Protein AF-A0A7C5SR07-F1 (afdb_monomer_lite)

pLDDT: mean 91.23, std 10.02, range [51.16, 98.62]

Secondary structure (DSSP, 8-state):
-EEEE-SS-EEEEEETTEEEEE-TTS-EEEEEETTEEEEE-TT--EEEEE--TTSPPEEEE--HHHHHHHHHHHHHHHHHHHHH--SHHHHHIIIIITT--HHHHHTHHHHHHHH----S---TT-TT-------SS-TT-

Radius of gyration: 17.68 Å; chains: 1; bounding box: 35×38×58 Å

Sequence (141 aa):
MRAECREASTLIHPDPRHVLSFDREGRLYTFYDDGVLYKRALDSTLHWRRRAPGEPRERGVLGPEESRSVFARVHAYARRAARELKGDCAERAAREIVPWTPERLAAERERFSAIYRPIAILPPDQYFAIVVQATEGCTWN

Organism: NCBI:txid187137

Foldseek 3Di:
DDWDDDPFWIWDDPDPQWIWIAGPQQHTAWIRHRQKIWGADQLRWTKIWGDDVPDDIDIDTDDLVVSLVVQQVVLVSLVVQLVPPDDPSVVCSVPRHNVCHSVNSNCSNVVCCVPDDDDPDDDPPDPPDDDDDPDDDDPVD

Structure (mmCIF, N/CA/C/O backbone):
data_AF-A0A7C5SR07-F1
#
_entry.id   AF-A0A7C5SR07-F1
#
loop_
_atom_site.group_PDB
_atom_site.id
_atom_site.type_symbol
_atom_site.label_atom_id
_atom_site.label_alt_id
_atom_site.label_comp_id
_atom_site.label_asym_id
_atom_site.label_entity_id
_atom_site.label_seq_id
_atom_site.pdbx_PDB_ins_code
_atom_site.Cartn_x
_atom_site.Cartn_y
_atom_site.Cartn_z
_atom_site.occupancy
_atom_site.B_iso_or_equiv
_atom_site.auth_seq_id
_atom_site.auth_comp_id
_atom_site.auth_asym_id
_atom_site.auth_atom_id
_atom_site.pdbx_PDB_model_num
ATOM 1 N N . MET A 1 1 ? -9.422 3.836 15.277 1.00 94.06 1 MET A N 1
ATOM 2 C CA . MET A 1 1 ? -9.342 3.309 13.904 1.00 94.06 1 MET A CA 1
ATOM 3 C C . MET A 1 1 ? -10.666 3.536 13.191 1.00 94.06 1 MET A C 1
ATOM 5 O O . MET A 1 1 ? -11.712 3.353 13.803 1.00 94.06 1 MET A O 1
ATOM 9 N N . ARG A 1 2 ? -10.623 3.983 11.936 1.00 96.69 2 ARG A N 1
ATOM 10 C CA . ARG A 1 2 ? -11.785 4.165 11.050 1.00 96.69 2 ARG A CA 1
ATOM 11 C C . ARG A 1 2 ? -11.448 3.607 9.668 1.00 96.69 2 ARG A C 1
ATOM 13 O O . ARG A 1 2 ? -10.270 3.431 9.365 1.00 96.69 2 ARG A O 1
ATOM 20 N N . ALA A 1 3 ? -12.455 3.337 8.849 1.00 97.56 3 ALA A N 1
ATOM 21 C CA . ALA A 1 3 ? -12.260 2.908 7.472 1.00 97.56 3 ALA A CA 1
ATOM 22 C C . ALA A 1 3 ? -13.384 3.417 6.569 1.00 97.56 3 ALA A C 1
ATOM 24 O O . ALA A 1 3 ? -14.502 3.635 7.035 1.00 97.56 3 ALA A O 1
ATOM 25 N N . GLU A 1 4 ? -13.072 3.570 5.289 1.00 97.38 4 GLU A N 1
ATOM 26 C CA . GLU A 1 4 ? -14.029 3.850 4.223 1.00 97.38 4 GLU A CA 1
ATOM 27 C C . GLU A 1 4 ? -13.928 2.734 3.185 1.00 97.38 4 GLU A C 1
ATOM 29 O O . GLU A 1 4 ? -12.865 2.528 2.600 1.00 97.38 4 GLU A O 1
ATOM 34 N N . CYS A 1 5 ? -15.026 2.024 2.940 1.00 95.38 5 CYS A N 1
ATOM 35 C CA . CYS A 1 5 ? -15.081 0.967 1.934 1.00 95.38 5 CYS A CA 1
ATOM 36 C C . CYS A 1 5 ? -15.956 1.427 0.783 1.00 95.38 5 CYS A C 1
ATOM 38 O O . CYS A 1 5 ? -17.156 1.641 0.934 1.00 95.38 5 CYS A O 1
ATOM 40 N N . ARG A 1 6 ? -15.313 1.643 -0.359 1.00 94.88 6 ARG A N 1
ATOM 41 C CA . ARG A 1 6 ? -15.928 2.102 -1.602 1.00 94.88 6 ARG A CA 1
ATOM 42 C C . ARG A 1 6 ? -15.948 0.950 -2.589 1.00 94.88 6 ARG A C 1
ATOM 44 O O . ARG A 1 6 ? -15.276 -0.057 -2.399 1.00 94.88 6 ARG A O 1
ATOM 51 N N . GLU A 1 7 ? -16.690 1.095 -3.676 1.00 93.38 7 GLU A N 1
ATOM 52 C CA . GLU A 1 7 ? -16.774 0.046 -4.693 1.00 93.38 7 GLU A CA 1
ATOM 53 C C . GLU A 1 7 ? -15.393 -0.392 -5.201 1.00 93.38 7 GLU A C 1
ATOM 55 O O . GLU A 1 7 ? -15.120 -1.585 -5.227 1.00 93.38 7 GLU A O 1
ATOM 60 N N . ALA A 1 8 ? -1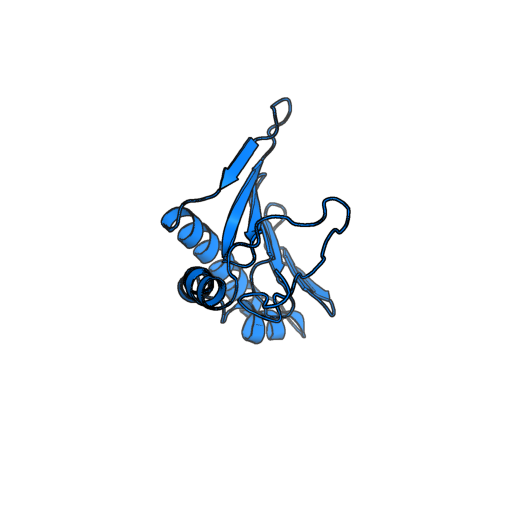4.506 0.558 -5.515 1.00 92.62 8 ALA A N 1
ATOM 61 C CA . ALA A 1 8 ? -13.203 0.284 -6.127 1.00 92.62 8 ALA A CA 1
ATOM 62 C C . ALA A 1 8 ? -12.010 0.268 -5.149 1.00 92.62 8 ALA A C 1
ATOM 64 O O . ALA A 1 8 ? -10.890 -0.034 -5.564 1.00 92.62 8 ALA A O 1
ATOM 65 N N . SER A 1 9 ? -12.205 0.634 -3.878 1.00 96.31 9 SER A N 1
ATOM 66 C CA . SER A 1 9 ? -11.098 0.771 -2.926 1.00 96.31 9 SER A CA 1
ATOM 67 C C . SER A 1 9 ? -11.530 0.684 -1.468 1.00 96.31 9 SER A C 1
ATOM 69 O O . SER A 1 9 ? -12.681 0.946 -1.117 1.00 96.31 9 SER A O 1
ATOM 71 N N . THR A 1 10 ? -10.563 0.379 -0.607 1.00 98.19 10 THR A N 1
ATOM 72 C CA . THR A 1 10 ? -10.720 0.435 0.849 1.00 98.19 10 THR A CA 1
ATOM 73 C C . THR A 1 10 ? -9.662 1.363 1.432 1.00 98.19 10 THR A C 1
ATOM 75 O O . THR A 1 10 ? -8.478 1.221 1.131 1.00 98.19 10 THR A O 1
ATOM 78 N N . LEU A 1 11 ? -10.071 2.310 2.275 1.00 98.19 11 LEU A N 1
ATOM 79 C CA . LEU A 1 11 ? -9.173 3.164 3.047 1.00 98.19 11 LEU A CA 1
ATOM 80 C C . LEU A 1 11 ? -9.250 2.778 4.521 1.00 98.19 11 LEU A C 1
ATOM 82 O O . LEU A 1 11 ? -10.339 2.648 5.073 1.00 98.19 11 LEU A O 1
ATOM 86 N N . ILE A 1 12 ? -8.100 2.627 5.171 1.00 98.38 12 ILE A N 1
ATOM 87 C CA . ILE A 1 12 ? -7.990 2.396 6.612 1.00 98.38 12 ILE A CA 1
ATOM 88 C C . ILE A 1 12 ? -7.220 3.564 7.227 1.00 98.38 12 ILE A C 1
ATOM 90 O O . ILE A 1 12 ? -6.129 3.914 6.783 1.00 98.38 12 ILE A O 1
ATOM 94 N N . HIS A 1 13 ? -7.785 4.127 8.292 1.00 98.06 13 HIS A N 1
ATOM 95 C CA . HIS A 1 13 ? -7.213 5.195 9.107 1.00 98.06 13 HIS A CA 1
ATOM 96 C C . HIS A 1 13 ? -6.977 4.651 10.524 1.00 98.06 13 HIS A C 1
ATOM 98 O O . HIS A 1 13 ? -7.887 4.697 11.367 1.00 98.06 13 HIS A O 1
ATOM 104 N N . PRO A 1 14 ? -5.796 4.071 10.813 1.00 96.69 14 PRO A N 1
ATOM 105 C CA . PRO A 1 14 ? -5.478 3.588 12.152 1.00 96.69 14 PRO A CA 1
ATOM 106 C C . PRO A 1 14 ? -5.548 4.710 13.194 1.00 96.69 14 PRO A C 1
ATOM 108 O O . PRO A 1 14 ? -6.186 4.538 14.239 1.00 96.69 14 PRO A O 1
ATOM 111 N N . ASP A 1 15 ? -4.966 5.860 12.852 1.00 95.75 15 ASP A N 1
ATOM 112 C CA . ASP A 1 15 ? -4.838 7.081 13.649 1.00 95.75 15 ASP A CA 1
ATOM 113 C C . ASP A 1 15 ? -4.570 8.295 12.714 1.00 95.75 15 ASP A C 1
ATOM 115 O O . ASP A 1 15 ? -4.505 8.110 11.498 1.00 95.75 15 ASP A O 1
ATOM 119 N N . PRO A 1 16 ? -4.440 9.537 13.225 1.00 94.19 16 PRO A N 1
ATOM 120 C CA . PRO A 1 16 ? -4.253 10.727 12.382 1.00 94.19 16 PRO A CA 1
ATOM 121 C C . PRO A 1 16 ? -2.942 10.796 11.583 1.00 94.19 16 PRO A C 1
ATOM 123 O O . PRO A 1 16 ? -2.848 11.606 10.664 1.00 94.19 16 PRO A O 1
ATOM 126 N N . ARG A 1 17 ? -1.925 9.998 11.928 1.00 96.19 17 ARG A N 1
ATOM 127 C CA . ARG A 1 17 ? -0.605 10.012 11.274 1.00 96.19 17 ARG A CA 1
ATOM 128 C C . ARG A 1 17 ? -0.490 8.956 10.180 1.00 96.19 17 ARG A C 1
ATOM 130 O O . ARG A 1 17 ? 0.436 9.028 9.376 1.00 96.19 17 ARG A O 1
ATOM 137 N N . HIS A 1 18 ? -1.440 8.022 10.115 1.00 98.12 18 HIS A N 1
ATOM 138 C CA . HIS A 1 18 ? -1.395 6.891 9.198 1.00 98.12 18 HIS A CA 1
ATOM 139 C C . HIS A 1 18 ? -2.656 6.791 8.344 1.00 98.12 18 HIS A C 1
ATOM 141 O O . HIS A 1 18 ? -3.780 6.794 8.849 1.00 98.12 18 HIS A O 1
ATOM 147 N N . VAL A 1 19 ? -2.471 6.631 7.036 1.00 98.38 19 VAL A N 1
ATOM 148 C CA . VAL A 1 19 ? -3.566 6.358 6.097 1.00 98.38 19 VAL A CA 1
ATOM 149 C C . VAL A 1 19 ? -3.114 5.299 5.109 1.00 98.38 19 VAL A C 1
ATOM 151 O O . VAL A 1 19 ? -2.107 5.475 4.429 1.00 98.38 19 VAL A O 1
ATOM 154 N N . LEU A 1 20 ? -3.867 4.210 5.008 1.00 98.56 20 LEU A N 1
ATOM 155 C CA . LEU A 1 20 ? -3.618 3.137 4.052 1.00 98.56 20 LEU A CA 1
ATOM 156 C C . LEU A 1 20 ? -4.752 3.100 3.037 1.00 98.56 20 LEU A C 1
ATOM 158 O O . LEU A 1 20 ? -5.916 3.133 3.428 1.00 98.56 20 LEU A O 1
ATOM 162 N N . SER A 1 21 ? -4.424 3.002 1.754 1.00 98.44 21 SER A N 1
ATOM 163 C CA . SER A 1 21 ? -5.389 2.723 0.696 1.00 98.44 21 SER A CA 1
ATOM 164 C C . SER A 1 21 ? -5.058 1.404 0.017 1.00 98.44 21 SER A C 1
ATOM 166 O O . SER A 1 21 ? -3.890 1.082 -0.222 1.00 98.44 21 SER A O 1
ATOM 168 N N . PHE A 1 22 ? -6.102 0.650 -0.293 1.00 98.44 22 PHE A N 1
ATOM 169 C CA . PHE A 1 22 ? -6.027 -0.654 -0.926 1.00 98.44 22 PHE A CA 1
ATOM 170 C C . PHE A 1 22 ? -6.874 -0.650 -2.191 1.00 98.44 22 PHE A C 1
ATOM 172 O O . PHE A 1 22 ? -7.934 -0.014 -2.234 1.00 98.44 22 PHE A O 1
ATOM 179 N N . ASP A 1 23 ? -6.388 -1.343 -3.218 1.00 96.00 23 ASP A N 1
ATOM 180 C CA . ASP A 1 23 ? -7.172 -1.602 -4.422 1.00 96.00 23 ASP A CA 1
ATOM 181 C C . ASP A 1 23 ? -8.296 -2.617 -4.146 1.00 96.00 23 ASP A C 1
ATOM 183 O O . ASP A 1 23 ? -8.446 -3.129 -3.033 1.00 96.00 23 ASP A O 1
ATOM 187 N N . ARG A 1 24 ? -9.103 -2.911 -5.169 1.00 94.44 24 ARG A N 1
ATOM 188 C CA . ARG A 1 24 ? -10.232 -3.838 -5.045 1.00 94.44 24 ARG A CA 1
ATOM 189 C C . ARG A 1 24 ? -9.826 -5.277 -4.719 1.00 94.44 24 ARG A C 1
ATOM 191 O O . ARG A 1 24 ? -10.638 -6.011 -4.162 1.00 94.44 24 ARG A O 1
ATOM 198 N N . GLU A 1 25 ? -8.606 -5.683 -5.059 1.00 94.88 25 GLU A N 1
ATOM 199 C CA . GLU A 1 25 ? -8.071 -6.999 -4.698 1.00 94.88 25 GLU A CA 1
ATOM 200 C C . GLU A 1 25 ? -7.513 -7.022 -3.269 1.00 94.88 25 GLU A C 1
ATOM 202 O O . GLU A 1 25 ? -7.138 -8.085 -2.783 1.00 94.88 25 GLU A O 1
ATOM 207 N N . GLY A 1 26 ? -7.452 -5.872 -2.592 1.00 97.06 26 GLY A N 1
ATOM 208 C CA . GLY A 1 26 ? -6.899 -5.722 -1.251 1.00 97.06 26 GLY A CA 1
ATOM 209 C C . GLY A 1 26 ? -5.387 -5.500 -1.221 1.00 97.06 26 GLY A C 1
ATOM 210 O O . GLY A 1 26 ? -4.800 -5.478 -0.137 1.00 97.06 26 GLY A O 1
ATOM 211 N N . ARG A 1 27 ? -4.729 -5.306 -2.374 1.00 97.31 27 ARG A N 1
ATOM 212 C CA . ARG A 1 27 ? -3.297 -4.978 -2.418 1.00 97.31 27 ARG A CA 1
ATOM 213 C C . ARG A 1 27 ? -3.095 -3.539 -1.978 1.00 97.31 27 ARG A C 1
ATOM 215 O O . ARG A 1 27 ? -3.882 -2.655 -2.316 1.00 97.31 27 ARG A O 1
ATOM 222 N N . LEU A 1 28 ? -1.990 -3.279 -1.283 1.00 98.25 28 LEU A N 1
ATOM 223 C CA . LEU A 1 28 ? -1.599 -1.917 -0.933 1.00 98.25 28 LEU A CA 1
ATOM 224 C C . LEU A 1 28 ? -1.502 -1.046 -2.195 1.00 98.25 28 LEU A C 1
ATOM 226 O O . LEU A 1 28 ? -0.815 -1.415 -3.144 1.00 98.25 28 LEU A O 1
ATOM 230 N N . TYR A 1 29 ? -2.127 0.128 -2.182 1.00 97.19 29 TYR A N 1
ATOM 231 C CA . TYR A 1 29 ? -1.973 1.144 -3.222 1.00 97.19 29 TYR A CA 1
ATOM 232 C C . TYR A 1 29 ? -1.120 2.315 -2.724 1.00 97.19 29 TYR A C 1
ATOM 234 O O . TYR A 1 29 ? -0.071 2.622 -3.304 1.00 97.19 29 TYR A O 1
ATOM 242 N N . THR A 1 30 ? -1.502 2.922 -1.597 1.00 98.31 30 THR A N 1
ATOM 243 C CA . THR A 1 30 ? -0.687 3.926 -0.898 1.00 98.31 30 THR A CA 1
ATOM 244 C C . THR A 1 30 ? -0.682 3.715 0.609 1.00 98.31 30 THR A C 1
ATOM 246 O O . THR A 1 30 ? -1.671 3.277 1.189 1.00 98.31 30 THR A O 1
ATOM 249 N N . PHE A 1 31 ? 0.426 4.073 1.250 1.00 98.62 31 PHE A N 1
ATOM 250 C CA . PHE A 1 31 ? 0.545 4.159 2.700 1.00 98.62 31 PHE A CA 1
ATOM 251 C C . PHE A 1 31 ? 1.195 5.492 3.055 1.00 98.62 31 PHE A C 1
ATOM 253 O O . PHE A 1 31 ? 2.352 5.732 2.724 1.00 98.62 31 PHE A O 1
ATOM 260 N N . TYR A 1 32 ? 0.432 6.378 3.681 1.00 98.19 32 TYR A N 1
ATOM 261 C CA . TYR A 1 32 ? 0.962 7.559 4.341 1.00 98.19 32 TYR A CA 1
ATOM 262 C C . TYR A 1 32 ? 1.340 7.193 5.773 1.00 98.19 32 TYR A C 1
ATOM 264 O O . TYR A 1 32 ? 0.497 6.700 6.522 1.00 98.19 32 TYR A O 1
ATOM 272 N N . ASP A 1 33 ? 2.596 7.440 6.111 1.00 97.25 33 ASP A N 1
ATOM 273 C CA . ASP A 1 33 ? 3.244 7.125 7.375 1.00 97.25 33 ASP A CA 1
ATOM 274 C C . ASP A 1 33 ? 3.969 8.382 7.846 1.00 97.25 33 ASP A C 1
ATOM 276 O O . ASP A 1 33 ? 5.081 8.673 7.407 1.00 97.25 33 ASP A O 1
ATOM 280 N N . ASP A 1 34 ? 3.274 9.188 8.645 1.00 94.12 34 ASP A N 1
ATOM 281 C CA . ASP A 1 34 ? 3.839 10.335 9.353 1.00 94.12 34 ASP A CA 1
ATOM 282 C C . ASP A 1 34 ? 4.758 11.247 8.512 1.00 94.12 34 ASP A C 1
ATOM 284 O O . ASP A 1 34 ? 5.928 11.473 8.808 1.00 94.12 34 ASP A O 1
ATOM 288 N N . GLY A 1 35 ? 4.226 11.773 7.409 1.00 93.44 35 GLY A N 1
ATOM 289 C CA . GLY A 1 35 ? 4.960 12.683 6.522 1.00 93.44 35 GLY A CA 1
ATOM 290 C C . GLY A 1 35 ? 5.694 11.993 5.373 1.00 93.44 35 GLY A C 1
ATOM 291 O O . GLY A 1 35 ? 6.170 12.676 4.460 1.00 93.44 35 GLY A O 1
ATOM 292 N N . VAL A 1 36 ? 5.720 10.657 5.346 1.00 96.94 36 VAL A N 1
ATOM 293 C CA . VAL A 1 36 ? 6.216 9.865 4.216 1.00 96.94 36 VAL A CA 1
ATOM 294 C C . VAL A 1 36 ? 5.049 9.192 3.499 1.00 96.94 36 VAL A C 1
ATOM 296 O O . VAL A 1 36 ? 4.279 8.439 4.083 1.00 96.94 36 VAL A O 1
ATOM 299 N N . LEU A 1 37 ? 4.914 9.445 2.198 1.00 97.94 37 LEU A N 1
ATOM 300 C CA . LEU A 1 37 ? 3.974 8.737 1.334 1.00 97.94 37 LEU A CA 1
ATOM 301 C C . LEU A 1 37 ? 4.701 7.624 0.586 1.00 97.94 37 LEU A C 1
ATOM 303 O O . LEU A 1 37 ? 5.513 7.905 -0.297 1.00 97.94 37 LEU A O 1
ATOM 307 N N . TYR A 1 38 ? 4.329 6.385 0.869 1.00 98.50 38 TYR A N 1
ATOM 308 C CA . TYR A 1 38 ? 4.673 5.217 0.074 1.00 98.50 38 TYR A CA 1
ATOM 309 C C . TYR A 1 38 ? 3.583 4.954 -0.970 1.00 98.50 38 TYR A C 1
ATOM 311 O O . TYR A 1 38 ? 2.389 4.955 -0.659 1.00 98.50 38 TYR A O 1
ATOM 319 N N . LYS A 1 39 ? 3.982 4.716 -2.218 1.00 98.06 39 LYS A N 1
ATOM 320 C CA . LYS A 1 39 ? 3.108 4.288 -3.314 1.00 98.06 39 LYS A CA 1
ATOM 321 C C . LYS A 1 39 ? 3.653 3.000 -3.913 1.00 98.06 39 LYS A C 1
ATOM 323 O O . LYS A 1 39 ? 4.814 2.961 -4.323 1.00 98.06 39 LYS A O 1
ATOM 328 N N . ARG A 1 40 ? 2.804 1.976 -3.988 1.00 97.06 40 ARG A N 1
ATOM 329 C CA . ARG A 1 40 ? 3.138 0.698 -4.617 1.00 97.06 40 ARG A CA 1
ATOM 330 C C . ARG A 1 40 ? 2.969 0.809 -6.133 1.00 97.06 40 ARG A C 1
ATOM 332 O O . ARG A 1 40 ? 1.939 1.288 -6.610 1.00 97.06 40 ARG A O 1
ATOM 339 N N . ALA A 1 41 ? 3.988 0.408 -6.882 1.00 93.25 41 ALA A N 1
ATOM 340 C CA . ALA A 1 41 ? 3.890 0.156 -8.314 1.00 93.25 41 ALA A CA 1
ATOM 341 C C . ALA A 1 41 ? 3.238 -1.216 -8.579 1.00 93.25 41 ALA A C 1
ATOM 343 O O . ALA A 1 41 ? 2.997 -1.989 -7.652 1.00 93.25 41 ALA A O 1
ATOM 344 N N . LEU A 1 42 ? 2.910 -1.528 -9.835 1.00 89.56 42 LEU A N 1
ATOM 345 C CA . LEU A 1 42 ? 2.227 -2.787 -10.169 1.00 89.56 42 LEU A CA 1
ATOM 346 C C . LEU A 1 42 ? 3.082 -4.025 -9.851 1.00 89.56 42 LEU A C 1
ATOM 348 O O . LEU A 1 42 ? 2.551 -5.011 -9.352 1.00 89.56 42 LEU A O 1
ATOM 352 N N . ASP A 1 43 ? 4.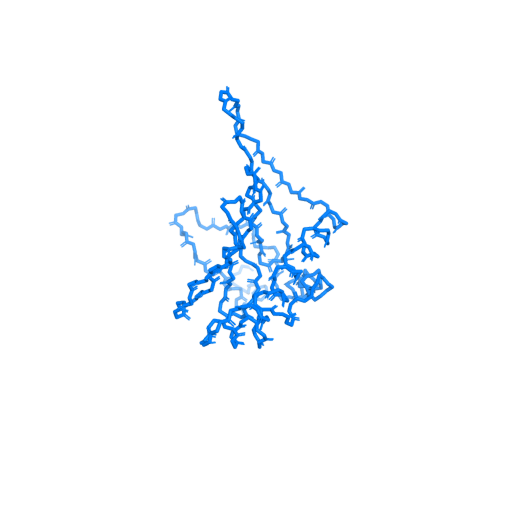398 -3.924 -10.033 1.00 91.19 43 ASP A N 1
ATOM 353 C CA . ASP A 1 43 ? 5.405 -4.939 -9.695 1.00 91.19 43 ASP A CA 1
ATOM 354 C C . ASP A 1 43 ? 5.729 -5.017 -8.188 1.00 91.19 43 ASP A C 1
ATOM 356 O O . ASP A 1 43 ? 6.688 -5.671 -7.785 1.00 91.19 43 ASP A O 1
ATOM 360 N N . SER A 1 44 ? 4.954 -4.326 -7.347 1.00 94.94 44 SER A N 1
ATOM 361 C CA . SER A 1 44 ? 5.174 -4.169 -5.905 1.00 94.94 44 SER A CA 1
ATOM 362 C C . SER A 1 44 ? 6.413 -3.383 -5.477 1.00 94.94 44 SER A C 1
ATOM 364 O O . SER A 1 44 ? 6.689 -3.309 -4.278 1.00 94.94 44 SER A O 1
ATOM 366 N N . THR A 1 45 ? 7.103 -2.699 -6.389 1.00 95.25 45 THR A N 1
ATOM 367 C CA . THR A 1 45 ? 8.142 -1.738 -6.006 1.00 95.25 45 THR A CA 1
ATOM 368 C C . THR A 1 45 ? 7.526 -0.572 -5.218 1.00 95.25 45 THR A C 1
ATOM 370 O O . THR A 1 45 ? 6.483 -0.027 -5.597 1.00 95.25 45 THR A O 1
ATOM 373 N N . LEU A 1 46 ? 8.150 -0.170 -4.103 1.00 97.62 46 LEU A N 1
ATOM 374 C CA . LEU A 1 46 ? 7.678 0.944 -3.277 1.00 97.62 46 LEU A CA 1
ATOM 375 C C . LEU A 1 46 ? 8.452 2.227 -3.566 1.00 97.62 46 LEU A C 1
ATOM 377 O O . LEU A 1 46 ? 9.634 2.362 -3.253 1.00 97.62 46 LEU A O 1
ATOM 381 N N . HIS A 1 47 ? 7.735 3.209 -4.102 1.00 98.19 47 HIS A N 1
ATOM 382 C CA . HIS A 1 47 ? 8.222 4.573 -4.235 1.00 98.19 47 HIS A CA 1
ATOM 383 C C . HIS A 1 47 ? 7.842 5.367 -2.994 1.00 98.19 47 HIS A C 1
ATOM 385 O O . HIS A 1 47 ? 6.679 5.357 -2.594 1.00 98.19 47 HIS A O 1
ATOM 391 N N . TRP A 1 48 ? 8.782 6.112 -2.428 1.00 98.19 48 TRP A N 1
ATOM 392 C CA . TRP A 1 48 ? 8.515 6.991 -1.295 1.00 98.19 48 TRP A CA 1
ATOM 393 C C . TRP A 1 48 ? 8.657 8.457 -1.693 1.00 98.19 48 TRP A C 1
ATOM 395 O O . TRP A 1 48 ? 9.391 8.808 -2.623 1.00 98.19 48 TRP A O 1
ATOM 405 N N . ARG A 1 49 ? 7.911 9.325 -1.009 1.00 96.94 49 ARG A N 1
ATOM 406 C CA . ARG A 1 49 ? 7.972 10.781 -1.165 1.00 96.94 49 ARG A CA 1
ATOM 407 C C . ARG A 1 49 ? 7.766 11.434 0.193 1.00 96.94 49 ARG A C 1
ATOM 409 O O . ARG A 1 49 ? 6.807 11.088 0.876 1.00 96.94 49 ARG A O 1
ATOM 416 N N . ARG A 1 50 ? 8.590 12.416 0.540 1.00 95.19 50 ARG A N 1
ATOM 417 C CA . ARG A 1 50 ? 8.391 13.254 1.731 1.00 95.19 50 ARG A CA 1
ATOM 418 C C . ARG A 1 50 ? 8.645 14.716 1.400 1.00 95.19 50 ARG A C 1
ATOM 420 O O . ARG A 1 50 ? 9.280 15.036 0.393 1.00 95.19 50 ARG A O 1
ATOM 427 N N . ARG A 1 51 ? 8.111 15.606 2.227 1.00 88.88 51 ARG A N 1
ATOM 428 C CA . ARG A 1 51 ? 8.399 17.038 2.160 1.00 88.88 51 ARG A CA 1
ATOM 429 C C . ARG A 1 51 ? 8.412 17.590 3.575 1.00 88.88 51 ARG A C 1
ATOM 431 O O . ARG A 1 51 ? 7.346 17.723 4.173 1.00 88.88 51 ARG A O 1
ATOM 438 N N . ALA A 1 52 ? 9.594 17.914 4.081 1.00 83.19 52 ALA A N 1
ATOM 439 C CA . ALA A 1 52 ? 9.695 18.685 5.308 1.00 83.19 52 ALA A CA 1
ATOM 440 C C . ALA A 1 52 ? 9.287 20.152 5.041 1.00 83.19 52 ALA A C 1
ATOM 442 O O . ALA A 1 52 ? 9.436 20.645 3.914 1.00 83.19 52 ALA A O 1
ATOM 443 N N . PRO A 1 53 ? 8.714 20.861 6.030 1.00 84.06 53 PRO A N 1
ATOM 444 C CA . PRO A 1 53 ? 8.386 22.276 5.890 1.00 84.06 53 PRO A CA 1
ATOM 445 C C . PRO A 1 53 ? 9.622 23.094 5.500 1.00 84.06 53 PRO A C 1
ATOM 447 O O . PRO A 1 53 ? 10.647 23.022 6.163 1.00 84.06 53 PRO A O 1
ATOM 450 N N . GLY A 1 54 ? 9.526 23.870 4.419 1.00 86.06 54 GLY A N 1
ATOM 451 C CA . GLY A 1 54 ? 10.637 24.697 3.932 1.00 86.06 54 GLY A CA 1
ATOM 452 C C . GLY A 1 54 ? 11.714 23.952 3.134 1.00 86.06 54 GLY A C 1
ATOM 453 O O . GLY A 1 54 ? 12.564 24.609 2.541 1.00 86.06 54 GLY A O 1
ATOM 454 N N . GLU A 1 55 ? 11.652 22.622 3.036 1.00 88.31 55 GLU A N 1
ATOM 455 C CA . GLU A 1 55 ? 12.641 21.827 2.303 1.00 88.31 55 GLU A CA 1
ATOM 456 C C . GLU A 1 55 ? 12.146 21.376 0.914 1.00 88.31 55 GLU A C 1
ATOM 458 O O . GLU A 1 55 ? 10.930 21.302 0.653 1.00 88.31 55 GLU A O 1
ATOM 463 N N . PRO A 1 56 ? 13.077 21.056 -0.009 1.00 89.44 56 PRO A N 1
ATOM 464 C CA . PRO A 1 56 ? 12.748 20.417 -1.275 1.00 89.44 56 PRO A CA 1
ATOM 465 C C . PRO A 1 56 ? 11.988 19.101 -1.080 1.00 89.44 56 PRO A C 1
ATOM 467 O O . PRO A 1 56 ? 12.122 18.396 -0.084 1.00 89.44 56 PRO A O 1
ATOM 470 N N . ARG A 1 57 ? 11.182 18.735 -2.079 1.00 90.56 57 ARG A N 1
ATOM 471 C CA . ARG A 1 57 ? 10.502 17.439 -2.088 1.00 90.56 57 ARG A CA 1
ATOM 472 C C . ARG A 1 57 ? 11.511 16.329 -2.371 1.00 90.56 57 ARG A C 1
ATOM 474 O O . ARG A 1 57 ? 12.049 16.259 -3.473 1.00 90.56 57 ARG A O 1
ATOM 481 N N . GLU A 1 58 ? 11.663 15.410 -1.431 1.00 95.12 58 GLU A N 1
ATOM 482 C CA . GLU A 1 58 ? 12.477 14.211 -1.605 1.00 95.12 58 GLU A CA 1
ATOM 483 C C . GLU A 1 58 ? 11.636 13.040 -2.118 1.00 95.12 58 GLU A C 1
ATOM 485 O O . GLU A 1 58 ? 10.434 12.918 -1.836 1.00 95.12 58 GLU A O 1
ATOM 490 N N . ARG A 1 59 ? 12.274 12.171 -2.904 1.00 96.50 59 ARG A N 1
ATOM 491 C CA . ARG A 1 59 ? 11.665 10.960 -3.451 1.00 96.50 59 ARG A CA 1
ATOM 492 C C . ARG A 1 59 ? 12.719 9.896 -3.712 1.00 96.50 59 ARG A C 1
ATOM 494 O O . ARG A 1 59 ? 13.844 10.224 -4.075 1.00 96.50 59 ARG A O 1
ATOM 501 N N . GLY A 1 60 ? 12.308 8.641 -3.646 1.00 97.44 60 GLY A N 1
ATOM 502 C CA . GLY A 1 60 ? 13.169 7.517 -3.983 1.00 97.44 60 GLY A CA 1
ATOM 503 C C . GLY A 1 60 ? 12.387 6.226 -4.156 1.00 97.44 60 GLY A C 1
ATOM 504 O O . GLY A 1 60 ? 11.152 6.222 -4.195 1.00 97.44 60 GLY A O 1
ATOM 505 N N . VAL A 1 61 ? 13.134 5.136 -4.277 1.00 98.12 61 VAL A N 1
ATOM 506 C CA . VAL A 1 61 ? 12.628 3.766 -4.355 1.00 98.12 61 VAL A CA 1
ATOM 507 C C . VAL A 1 61 ? 13.254 2.986 -3.210 1.00 98.12 61 VAL A C 1
ATOM 509 O O . VAL A 1 61 ? 14.452 3.125 -2.978 1.00 98.12 61 VAL A O 1
ATOM 512 N N . LEU A 1 62 ? 12.449 2.221 -2.478 1.00 97.75 62 LEU A N 1
ATOM 513 C CA . LEU A 1 62 ? 12.948 1.372 -1.399 1.00 97.75 62 LEU A CA 1
ATOM 514 C C . LEU A 1 62 ? 13.625 0.114 -1.943 1.00 97.75 62 LEU A C 1
ATOM 516 O O . LEU A 1 62 ? 13.188 -0.460 -2.944 1.00 97.75 62 LEU A O 1
ATOM 520 N N . GLY A 1 63 ? 14.640 -0.360 -1.223 1.00 96.44 63 GLY A N 1
ATOM 521 C CA . GLY A 1 63 ? 15.198 -1.689 -1.433 1.00 96.44 63 GLY A CA 1
ATOM 522 C C . GLY A 1 63 ? 14.230 -2.807 -1.006 1.00 96.44 63 GLY A C 1
ATOM 523 O O . GLY A 1 63 ? 13.204 -2.546 -0.364 1.00 96.44 63 GLY A O 1
ATOM 524 N N . PRO A 1 64 ? 14.538 -4.079 -1.326 1.00 93.56 64 PRO A N 1
ATOM 525 C CA . PRO A 1 64 ? 13.677 -5.213 -0.985 1.00 93.56 64 PRO A CA 1
ATOM 526 C C . PRO A 1 64 ? 13.406 -5.365 0.519 1.00 93.56 64 PRO A C 1
ATOM 528 O O . PRO A 1 64 ? 12.254 -5.527 0.916 1.00 93.56 64 PRO A O 1
ATOM 531 N N . GLU A 1 65 ? 14.434 -5.268 1.367 1.00 95.38 65 GLU A N 1
ATOM 532 C CA . GLU A 1 65 ? 14.282 -5.439 2.823 1.00 95.38 65 GLU A CA 1
ATOM 533 C C . GLU A 1 65 ? 13.504 -4.284 3.476 1.00 95.38 65 GLU A C 1
ATOM 535 O O . GLU A 1 65 ? 12.635 -4.494 4.327 1.00 95.38 65 GLU A O 1
ATOM 540 N N . GLU A 1 66 ? 13.746 -3.051 3.027 1.00 97.25 66 GLU A N 1
ATOM 541 C CA . GLU A 1 66 ? 12.981 -1.880 3.465 1.00 97.25 66 GLU A CA 1
ATOM 542 C C . GLU A 1 66 ? 11.512 -1.997 3.041 1.00 97.25 66 GLU A C 1
ATOM 544 O O . GLU A 1 66 ? 10.605 -1.736 3.833 1.00 97.25 66 GLU A O 1
ATOM 549 N N . SER A 1 67 ? 11.264 -2.460 1.811 1.00 97.00 67 SER A N 1
ATOM 550 C CA . SER A 1 67 ? 9.911 -2.685 1.302 1.00 97.00 67 SER A CA 1
ATOM 551 C C . SER A 1 67 ? 9.167 -3.740 2.119 1.00 97.00 67 SER A C 1
ATOM 553 O O . SER A 1 67 ? 8.022 -3.512 2.510 1.00 97.00 67 SER A O 1
ATOM 555 N N . ARG A 1 68 ? 9.823 -4.861 2.455 1.00 96.62 68 ARG A N 1
ATOM 556 C CA . ARG A 1 68 ? 9.259 -5.889 3.350 1.00 96.62 68 ARG A CA 1
ATOM 557 C C . ARG A 1 68 ? 8.905 -5.315 4.717 1.00 96.62 68 ARG A C 1
ATOM 559 O O . ARG A 1 68 ? 7.837 -5.620 5.240 1.00 96.62 68 ARG A O 1
ATOM 566 N N . SER A 1 69 ? 9.753 -4.446 5.264 1.00 97.69 69 SER A N 1
ATOM 567 C CA . SER A 1 69 ? 9.510 -3.790 6.554 1.00 97.69 69 SER A CA 1
ATOM 568 C C . SER A 1 69 ? 8.280 -2.875 6.507 1.00 97.69 69 SER A C 1
ATOM 570 O O . SER A 1 69 ? 7.442 -2.903 7.410 1.00 97.69 69 SER A O 1
ATOM 572 N N . VAL A 1 70 ? 8.106 -2.108 5.424 1.00 98.19 70 VAL A N 1
ATOM 573 C CA . VAL A 1 70 ? 6.892 -1.305 5.196 1.00 98.19 70 VAL A CA 1
ATOM 574 C C . VAL A 1 70 ? 5.660 -2.199 5.046 1.00 98.19 70 VAL A C 1
ATOM 576 O O . VAL A 1 70 ? 4.649 -1.959 5.709 1.00 98.19 70 VAL A O 1
ATOM 579 N N . PHE A 1 71 ? 5.736 -3.262 4.241 1.00 98.31 71 PHE A N 1
ATOM 580 C CA . PHE A 1 71 ? 4.629 -4.204 4.075 1.00 98.31 71 PHE A CA 1
ATOM 581 C C . PHE A 1 71 ? 4.249 -4.905 5.381 1.00 98.31 71 PHE A C 1
ATOM 583 O O . PHE A 1 71 ? 3.063 -5.097 5.631 1.00 98.31 71 PHE A O 1
ATOM 590 N N . ALA A 1 72 ? 5.209 -5.232 6.248 1.00 98.50 72 ALA A N 1
ATOM 591 C CA . ALA A 1 72 ? 4.930 -5.822 7.554 1.00 98.50 72 ALA A CA 1
ATOM 592 C C . ALA A 1 72 ? 4.118 -4.870 8.449 1.00 98.50 72 ALA A C 1
ATOM 594 O O . ALA A 1 72 ? 3.151 -5.294 9.086 1.00 98.50 72 ALA A O 1
ATOM 595 N N . ARG A 1 73 ? 4.440 -3.567 8.447 1.00 98.19 73 ARG A N 1
ATOM 596 C CA . ARG A 1 73 ? 3.652 -2.546 9.165 1.00 98.19 73 ARG A CA 1
ATOM 597 C C . ARG A 1 73 ? 2.240 -2.413 8.594 1.00 98.19 73 ARG A C 1
ATOM 599 O O . ARG A 1 73 ? 1.268 -2.431 9.347 1.00 98.19 73 ARG A O 1
ATOM 606 N N . VAL A 1 74 ? 2.116 -2.352 7.269 1.00 98.38 74 VAL A N 1
ATOM 607 C CA . VAL A 1 74 ? 0.820 -2.339 6.567 1.00 98.38 74 VAL A CA 1
ATOM 608 C C . VAL A 1 74 ? -0.017 -3.565 6.934 1.00 98.38 74 VAL A C 1
ATOM 610 O O . VAL A 1 74 ? -1.194 -3.435 7.272 1.00 98.38 74 VAL A O 1
ATOM 613 N N . HIS A 1 75 ? 0.593 -4.751 6.933 1.00 98.62 75 HIS A N 1
ATOM 614 C CA . HIS A 1 75 ? -0.070 -6.007 7.277 1.00 98.62 75 HIS A CA 1
ATOM 615 C C . HIS A 1 75 ? -0.533 -6.030 8.734 1.00 98.62 75 HIS A C 1
ATOM 617 O O . HIS A 1 75 ? -1.656 -6.443 9.023 1.00 98.62 75 HIS A O 1
ATOM 623 N N . ALA A 1 76 ? 0.277 -5.506 9.657 1.00 98.56 76 ALA A N 1
ATOM 624 C CA . ALA A 1 76 ? -0.111 -5.356 11.055 1.00 98.56 76 ALA A CA 1
ATOM 625 C C . ALA A 1 76 ? -1.347 -4.450 11.213 1.00 98.56 76 ALA A C 1
ATOM 627 O O . ALA A 1 76 ? -2.282 -4.814 11.935 1.00 98.56 76 ALA A O 1
ATOM 628 N N . TYR A 1 77 ? -1.404 -3.321 10.495 1.00 98.44 77 TYR A N 1
ATOM 629 C CA . TYR A 1 77 ? -2.593 -2.465 10.467 1.00 98.44 77 TYR A CA 1
ATOM 630 C C . TYR A 1 77 ? -3.805 -3.167 9.854 1.00 98.44 77 TYR A C 1
ATOM 632 O O . TYR A 1 77 ? -4.896 -3.060 10.410 1.00 98.44 77 TYR A O 1
ATOM 640 N N . ALA A 1 78 ? -3.630 -3.928 8.771 1.00 98.31 78 ALA A N 1
ATOM 641 C CA . ALA A 1 78 ? -4.709 -4.694 8.151 1.00 98.31 78 ALA A CA 1
ATOM 642 C C . ALA A 1 78 ? -5.285 -5.757 9.102 1.00 98.31 78 ALA A C 1
ATOM 644 O O . ALA A 1 78 ? -6.501 -5.849 9.274 1.00 98.31 78 ALA A O 1
ATOM 645 N N . ARG A 1 79 ? -4.426 -6.511 9.802 1.00 98.56 79 ARG A N 1
ATOM 646 C CA . ARG A 1 79 ? -4.857 -7.491 10.816 1.00 98.56 79 ARG A CA 1
ATOM 647 C C . ARG A 1 79 ? -5.584 -6.830 11.980 1.00 98.56 79 ARG A C 1
ATOM 649 O O . ARG A 1 79 ? -6.528 -7.400 12.519 1.00 98.56 79 ARG A O 1
ATOM 656 N N . ARG A 1 80 ? -5.134 -5.645 12.391 1.00 98.25 80 ARG A N 1
ATOM 657 C CA . ARG A 1 80 ? -5.801 -4.856 13.427 1.00 98.25 80 ARG A CA 1
ATOM 658 C C . ARG A 1 80 ? -7.173 -4.372 12.951 1.00 98.25 80 ARG A C 1
ATOM 660 O O . ARG A 1 80 ? -8.144 -4.534 13.681 1.00 98.25 80 ARG A O 1
ATOM 667 N N . ALA A 1 81 ? -7.268 -3.882 11.718 1.00 97.94 81 ALA A N 1
ATOM 668 C CA . ALA A 1 81 ? -8.516 -3.455 11.096 1.00 97.94 81 ALA A CA 1
ATOM 669 C C . ALA A 1 81 ? -9.544 -4.585 10.999 1.00 97.94 81 ALA A C 1
ATOM 671 O O . ALA A 1 81 ? -10.689 -4.387 11.391 1.00 97.94 81 ALA A O 1
ATOM 672 N N . ALA A 1 82 ? -9.126 -5.787 10.597 1.00 97.94 82 ALA A N 1
ATOM 673 C CA . ALA A 1 82 ? -9.993 -6.964 10.564 1.00 97.94 82 ALA A CA 1
ATOM 674 C C . ALA A 1 82 ? -10.583 -7.340 11.941 1.00 97.94 82 ALA A C 1
ATOM 676 O O . ALA A 1 82 ? -11.636 -7.966 12.000 1.00 97.94 82 ALA A O 1
ATOM 677 N N . ARG A 1 83 ? -9.922 -6.966 13.049 1.00 97.81 83 ARG A N 1
ATOM 678 C CA . ARG A 1 83 ? -10.405 -7.221 14.420 1.00 97.81 83 ARG A CA 1
ATOM 679 C C . ARG A 1 83 ? -11.217 -6.070 15.013 1.00 97.81 83 ARG A C 1
ATOM 681 O O . ARG A 1 83 ? -12.130 -6.319 15.789 1.00 97.81 83 ARG A O 1
ATOM 688 N N . GLU A 1 84 ? -10.831 -4.827 14.731 1.00 97.62 84 GLU A N 1
ATOM 689 C CA . GLU A 1 84 ? -11.375 -3.636 15.404 1.00 97.62 84 GLU A CA 1
ATOM 690 C C . GLU A 1 84 ? -12.516 -2.961 14.634 1.00 97.62 84 GLU A C 1
ATOM 692 O O . GLU A 1 84 ? -13.349 -2.287 15.243 1.00 97.62 84 GLU A O 1
ATOM 697 N N . LEU A 1 85 ? -12.557 -3.106 13.307 1.00 97.06 85 LEU A N 1
ATOM 698 C CA . LEU A 1 85 ? -13.651 -2.578 12.496 1.00 97.06 85 LEU A CA 1
ATOM 699 C C . LEU A 1 85 ? -14.899 -3.461 12.624 1.00 97.06 85 LEU A C 1
ATOM 701 O O . LEU A 1 85 ? -14.858 -4.582 13.126 1.00 97.06 85 LEU A O 1
ATOM 705 N N . LYS A 1 86 ? -16.029 -2.949 12.133 1.00 94.94 86 LYS A N 1
ATOM 706 C CA . LYS A 1 86 ? -17.306 -3.670 12.056 1.00 94.94 86 LYS A CA 1
ATOM 707 C C . LYS A 1 86 ? -17.908 -3.524 10.656 1.00 94.94 86 LYS A C 1
ATOM 709 O O . LYS A 1 86 ? -17.563 -2.587 9.936 1.00 94.94 86 LYS A O 1
ATOM 714 N N . GLY A 1 87 ? -18.825 -4.422 10.299 1.00 95.19 87 GLY A N 1
ATOM 715 C CA . GLY A 1 87 ? -19.539 -4.396 9.016 1.00 95.19 87 GLY A CA 1
ATOM 716 C C . GLY A 1 87 ? -18.656 -4.741 7.812 1.00 95.19 87 GLY A C 1
ATOM 717 O O . GLY A 1 87 ? -17.631 -5.404 7.967 1.00 95.19 87 GLY A O 1
ATOM 718 N N . ASP A 1 88 ? -19.047 -4.257 6.629 1.00 94.50 88 ASP A N 1
ATOM 719 C CA . ASP A 1 88 ? -18.393 -4.549 5.337 1.00 94.50 88 ASP A CA 1
ATOM 720 C C . ASP A 1 88 ? -16.878 -4.302 5.372 1.00 94.50 88 ASP A C 1
ATOM 722 O O . ASP A 1 88 ? -16.089 -5.122 4.914 1.00 94.50 88 ASP A O 1
ATOM 726 N N . CYS A 1 89 ? -16.435 -3.223 6.021 1.00 95.56 89 CYS A N 1
ATOM 727 C CA . CYS A 1 89 ? -15.008 -2.930 6.110 1.00 95.56 89 CYS A CA 1
ATOM 728 C C . CYS A 1 89 ? -14.200 -3.944 6.919 1.00 95.56 89 CYS A C 1
ATOM 730 O O . CYS A 1 89 ? -13.034 -4.177 6.598 1.00 95.56 89 CYS A O 1
ATOM 732 N N . ALA A 1 90 ? -14.788 -4.550 7.952 1.00 97.06 90 ALA A N 1
ATOM 733 C CA . ALA A 1 90 ? -14.121 -5.621 8.685 1.00 97.06 90 ALA A CA 1
ATOM 734 C C . ALA A 1 90 ? -13.990 -6.873 7.811 1.00 97.06 90 ALA A C 1
ATOM 736 O O . ALA A 1 90 ? -12.924 -7.488 7.770 1.00 97.06 90 ALA A O 1
ATOM 737 N N . GLU A 1 91 ? -15.049 -7.208 7.067 1.00 96.69 91 GLU A N 1
ATOM 738 C CA . GLU A 1 91 ? -15.053 -8.353 6.159 1.00 96.69 91 GLU A CA 1
ATOM 739 C C . GLU A 1 91 ? -14.044 -8.172 5.022 1.00 96.69 91 GLU A C 1
ATOM 741 O O . GLU A 1 91 ? -13.216 -9.056 4.802 1.00 96.69 91 GLU A O 1
ATOM 746 N N . ARG A 1 92 ? -14.026 -7.011 4.358 1.00 96.69 92 ARG A N 1
ATOM 747 C CA . ARG A 1 92 ? -13.035 -6.703 3.317 1.00 96.69 92 ARG A CA 1
ATOM 748 C C . ARG A 1 92 ? -1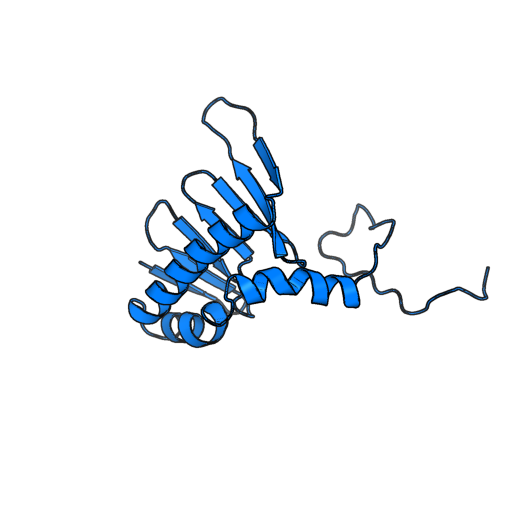1.611 -6.720 3.854 1.00 96.69 92 ARG A C 1
ATOM 750 O O . ARG A 1 92 ? -10.725 -7.304 3.233 1.00 96.69 92 ARG A O 1
ATOM 757 N N . ALA A 1 93 ? -11.374 -6.142 5.034 1.00 98.00 93 ALA A N 1
ATOM 758 C CA . ALA A 1 93 ? -10.060 -6.215 5.661 1.00 98.00 93 ALA A CA 1
ATOM 759 C C . ALA A 1 93 ? -9.621 -7.671 5.878 1.00 98.00 93 ALA A C 1
ATOM 761 O O . ALA A 1 93 ? -8.491 -8.018 5.542 1.00 98.00 93 ALA A O 1
ATOM 762 N N . ALA A 1 94 ? -10.508 -8.534 6.375 1.00 98.19 94 ALA A N 1
ATOM 763 C CA . ALA A 1 94 ? -10.202 -9.937 6.634 1.00 98.19 94 ALA A CA 1
ATOM 764 C C . ALA A 1 94 ? -10.035 -10.780 5.357 1.00 98.19 94 ALA A C 1
ATOM 766 O O . ALA A 1 94 ? -9.116 -11.595 5.281 1.00 98.19 94 ALA A O 1
ATOM 767 N N . ARG A 1 95 ? -10.922 -10.612 4.370 1.00 97.88 95 ARG A N 1
ATOM 768 C CA . ARG A 1 95 ? -11.015 -11.485 3.188 1.00 97.88 95 ARG A CA 1
ATOM 769 C C . ARG A 1 95 ? -10.170 -11.018 2.012 1.00 97.88 95 ARG A C 1
ATOM 771 O O . ARG A 1 95 ? -9.716 -11.857 1.243 1.00 97.88 95 ARG A O 1
ATOM 778 N N . GLU A 1 96 ? -9.968 -9.714 1.866 1.00 98.06 96 GLU A N 1
ATOM 779 C CA . GLU A 1 96 ? -9.308 -9.126 0.696 1.00 98.06 96 GLU A CA 1
ATOM 780 C C . GLU A 1 96 ? -7.915 -8.618 1.062 1.00 98.06 96 GLU A C 1
ATOM 782 O O . GLU A 1 96 ? -6.949 -8.938 0.381 1.00 98.06 96 GLU A O 1
ATOM 787 N N . ILE A 1 97 ? -7.777 -7.889 2.176 1.00 98.44 97 ILE A N 1
ATOM 788 C CA . ILE A 1 97 ? -6.524 -7.191 2.512 1.00 98.44 97 ILE A CA 1
ATOM 789 C C . ILE A 1 97 ? -5.537 -8.086 3.275 1.00 98.44 97 ILE A C 1
ATOM 791 O O . ILE A 1 97 ? -4.378 -8.214 2.887 1.00 98.44 97 ILE A O 1
ATOM 795 N N . VAL A 1 98 ? -5.969 -8.724 4.368 1.00 98.62 98 VAL A N 1
ATOM 796 C CA . VAL A 1 98 ? -5.112 -9.576 5.220 1.00 98.62 98 VAL A CA 1
ATOM 797 C C . VAL A 1 98 ? -4.387 -10.701 4.456 1.00 98.62 98 VAL A C 1
ATOM 799 O O . VAL A 1 98 ? -3.244 -10.998 4.822 1.00 98.62 98 VAL A O 1
ATOM 802 N N . PRO A 1 99 ? -4.954 -11.320 3.400 1.00 98.44 99 PRO A N 1
ATOM 803 C CA . PRO A 1 99 ? -4.241 -12.324 2.608 1.00 98.44 99 PRO A CA 1
ATOM 804 C C . PRO A 1 99 ? -3.014 -11.809 1.839 1.00 98.44 99 PRO A C 1
ATOM 806 O O . PRO A 1 99 ? -2.226 -12.628 1.358 1.00 98.44 99 PRO A O 1
ATOM 809 N N . TRP A 1 100 ? -2.835 -10.492 1.697 1.00 97.88 100 TRP A N 1
ATOM 810 C CA . TRP A 1 100 ? -1.649 -9.889 1.085 1.00 97.88 100 TRP A CA 1
ATOM 811 C C . TRP A 1 100 ? -0.539 -9.693 2.115 1.00 97.88 100 TRP A C 1
ATOM 813 O O . TRP A 1 100 ? -0.302 -8.594 2.617 1.00 97.88 100 TRP A O 1
ATOM 823 N N . THR A 1 101 ? 0.145 -10.791 2.439 1.00 98.00 101 THR A N 1
ATOM 824 C CA . THR A 1 101 ? 1.317 -10.774 3.324 1.00 98.00 101 THR A CA 1
ATOM 825 C C . THR A 1 101 ? 2.509 -10.064 2.667 1.00 98.00 101 THR A C 1
ATOM 827 O O . THR A 1 101 ? 2.535 -9.915 1.437 1.00 98.00 101 THR A O 1
ATOM 830 N N . PRO A 1 102 ? 3.525 -9.650 3.449 1.00 97.00 102 PRO A N 1
ATOM 831 C CA . PRO A 1 102 ? 4.759 -9.090 2.898 1.00 97.00 102 PRO A CA 1
ATOM 832 C C . PRO A 1 102 ? 5.406 -9.985 1.835 1.00 97.00 102 PRO A C 1
ATOM 834 O O . PRO A 1 102 ? 5.847 -9.491 0.801 1.00 97.00 102 PRO A O 1
ATOM 837 N N . GLU A 1 103 ? 5.397 -11.299 2.044 1.00 95.62 103 GLU A N 1
ATOM 838 C CA . GLU A 1 103 ? 5.959 -12.294 1.127 1.00 95.62 103 GLU A CA 1
ATOM 839 C C . GLU A 1 103 ? 5.143 -12.364 -0.164 1.00 95.62 103 GLU A C 1
ATOM 841 O O . GLU A 1 103 ? 5.703 -12.362 -1.260 1.00 95.62 103 GLU A O 1
ATOM 846 N N . ARG A 1 104 ? 3.808 -12.362 -0.055 1.00 96.00 104 ARG A N 1
ATOM 847 C CA . ARG A 1 104 ? 2.926 -12.406 -1.225 1.00 96.00 104 ARG A CA 1
ATOM 848 C C . ARG A 1 104 ? 3.044 -11.146 -2.077 1.00 96.00 104 ARG A C 1
ATOM 850 O O . ARG A 1 104 ? 3.007 -11.258 -3.301 1.00 96.00 104 ARG A O 1
ATOM 857 N N . LEU A 1 105 ? 3.184 -9.978 -1.443 1.00 95.06 105 LEU A N 1
ATOM 858 C CA . LEU A 1 105 ? 3.429 -8.710 -2.131 1.00 95.06 105 LEU A CA 1
ATOM 859 C C . LEU A 1 105 ? 4.824 -8.675 -2.759 1.00 95.06 105 LEU A C 1
ATOM 861 O O . LEU A 1 105 ? 4.940 -8.250 -3.904 1.00 95.06 105 LEU A O 1
ATOM 865 N N . ALA A 1 106 ? 5.859 -9.160 -2.069 1.00 91.12 106 ALA A N 1
ATOM 866 C CA . ALA A 1 106 ? 7.211 -9.251 -2.622 1.00 91.12 106 ALA A CA 1
ATOM 867 C C . ALA A 1 106 ? 7.278 -10.177 -3.852 1.00 91.12 106 ALA A C 1
ATOM 869 O O . ALA A 1 106 ? 7.962 -9.860 -4.824 1.00 91.12 106 ALA A O 1
ATOM 870 N N . ALA A 1 107 ? 6.511 -11.270 -3.848 1.00 92.38 107 ALA A N 1
ATOM 871 C CA . ALA A 1 107 ? 6.416 -12.209 -4.965 1.00 92.38 107 ALA A CA 1
ATOM 872 C C . ALA A 1 107 ? 5.631 -11.671 -6.184 1.00 92.38 107 ALA A C 1
ATOM 874 O O . ALA A 1 107 ? 5.626 -12.311 -7.235 1.00 92.38 107 ALA A O 1
ATOM 875 N N . GLU A 1 108 ? 4.956 -10.515 -6.092 1.00 91.81 108 GLU A N 1
ATOM 876 C CA . GLU A 1 108 ? 4.273 -9.910 -7.253 1.00 91.81 108 GLU A CA 1
ATOM 877 C C . GLU A 1 108 ? 5.260 -9.519 -8.351 1.00 91.81 108 GLU A C 1
ATOM 879 O O . GLU A 1 108 ? 4.913 -9.608 -9.524 1.00 91.81 108 GLU A O 1
ATOM 884 N N . ARG A 1 109 ? 6.492 -9.122 -8.003 1.00 87.50 109 ARG A N 1
ATOM 885 C CA . ARG A 1 109 ? 7.491 -8.704 -8.995 1.00 87.50 109 ARG A CA 1
ATOM 886 C C . ARG A 1 109 ? 7.787 -9.803 -10.010 1.00 87.50 109 ARG A C 1
ATOM 888 O O . ARG A 1 109 ? 7.884 -9.528 -11.206 1.00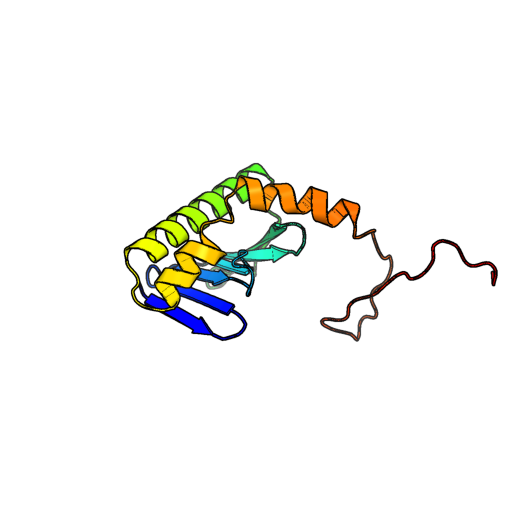 87.50 109 ARG A O 1
ATOM 895 N N . GLU A 1 110 ? 7.926 -11.035 -9.533 1.00 87.00 110 GLU A N 1
ATOM 896 C CA . GLU A 1 110 ? 8.190 -12.205 -10.372 1.00 87.00 110 GLU A CA 1
ATOM 897 C C . GLU A 1 110 ? 7.003 -12.484 -11.297 1.00 87.00 110 GLU A C 1
ATOM 899 O O . GLU A 1 110 ? 7.184 -12.621 -12.505 1.00 87.00 110 GLU A O 1
ATOM 904 N N . ARG A 1 111 ? 5.775 -12.463 -10.758 1.00 87.12 111 ARG A N 1
ATOM 905 C CA . ARG A 1 111 ? 4.548 -12.648 -11.555 1.00 87.12 111 ARG A CA 1
ATOM 906 C C . ARG A 1 111 ? 4.371 -11.546 -12.595 1.00 87.12 111 ARG A C 1
ATOM 908 O O . ARG A 1 111 ? 4.032 -11.833 -13.738 1.00 87.12 111 ARG A O 1
ATOM 915 N N . PHE A 1 112 ? 4.629 -10.299 -12.209 1.00 88.50 112 PHE A N 1
ATOM 916 C CA . PHE A 1 112 ? 4.551 -9.149 -13.099 1.00 88.50 112 PHE A CA 1
ATOM 917 C C . PHE A 1 112 ? 5.560 -9.282 -14.242 1.00 88.50 112 PHE A C 1
ATOM 919 O O . PHE A 1 112 ? 5.183 -9.174 -15.402 1.00 88.50 112 PHE A O 1
ATOM 926 N N . SER A 1 113 ? 6.819 -9.599 -13.932 1.00 84.56 113 SER A N 1
ATOM 927 C CA . SER A 1 113 ? 7.895 -9.695 -14.931 1.00 84.56 113 SER A CA 1
ATOM 928 C C . SER A 1 113 ? 7.757 -10.906 -15.863 1.00 84.56 113 SER A C 1
ATOM 930 O O . SER A 1 113 ? 8.319 -10.902 -16.954 1.00 84.56 113 SER A O 1
ATOM 932 N N . ALA A 1 114 ? 7.006 -11.937 -15.459 1.00 86.25 114 ALA A N 1
ATOM 933 C CA . ALA A 1 114 ? 6.688 -13.079 -16.316 1.00 86.25 114 ALA A CA 1
ATOM 934 C C . ALA A 1 114 ? 5.679 -12.735 -17.430 1.00 86.25 114 ALA A C 1
ATOM 936 O O . ALA A 1 114 ? 5.647 -13.415 -18.453 1.00 86.25 114 ALA A O 1
ATOM 937 N N . ILE A 1 115 ? 4.859 -11.695 -17.235 1.00 83.25 115 ILE A N 1
ATOM 938 C CA . ILE A 1 115 ? 3.780 -11.300 -18.154 1.00 83.25 115 ILE A CA 1
ATOM 939 C C . ILE A 1 115 ? 4.140 -10.005 -18.891 1.00 83.25 115 ILE A C 1
ATOM 941 O O . ILE A 1 115 ? 4.006 -9.915 -20.110 1.00 83.25 115 ILE A O 1
ATOM 945 N N . TYR A 1 116 ? 4.600 -8.994 -18.155 1.00 79.44 116 TYR A N 1
ATOM 946 C CA . TYR A 1 116 ? 4.895 -7.667 -18.677 1.00 79.44 116 TYR A CA 1
ATOM 947 C C . TYR A 1 116 ? 6.370 -7.557 -19.048 1.00 79.44 116 TYR A C 1
ATOM 949 O O . TYR A 1 116 ? 7.256 -7.628 -18.196 1.00 79.44 116 TYR A O 1
ATOM 957 N N . ARG A 1 117 ? 6.631 -7.333 -20.337 1.00 77.12 117 ARG A N 1
ATOM 958 C CA . ARG A 1 117 ? 7.970 -7.028 -20.848 1.00 77.12 117 ARG A CA 1
ATOM 959 C C . ARG A 1 117 ? 8.202 -5.513 -20.894 1.00 77.12 117 ARG A C 1
ATOM 961 O O . ARG A 1 117 ? 7.232 -4.755 -20.959 1.00 77.12 117 ARG A O 1
ATOM 968 N N . PRO A 1 118 ? 9.462 -5.046 -20.878 1.00 74.69 118 PRO A N 1
ATOM 969 C CA . PRO A 1 118 ? 9.765 -3.632 -21.072 1.00 74.69 118 PRO A CA 1
ATOM 970 C C . PRO A 1 118 ? 9.205 -3.131 -22.413 1.00 74.69 118 PRO A C 1
ATOM 972 O O . PRO A 1 118 ? 9.656 -3.562 -23.472 1.00 74.69 118 PRO A O 1
ATOM 975 N N . ILE A 1 119 ? 8.228 -2.220 -22.376 1.00 68.44 119 ILE A N 1
ATOM 976 C CA . ILE A 1 119 ? 7.732 -1.514 -23.566 1.00 68.44 119 ILE A CA 1
ATOM 977 C C . ILE A 1 119 ? 8.494 -0.193 -23.654 1.00 68.44 119 ILE A C 1
ATOM 979 O O . ILE A 1 119 ? 8.460 0.612 -22.725 1.00 68.44 119 ILE A O 1
ATOM 983 N N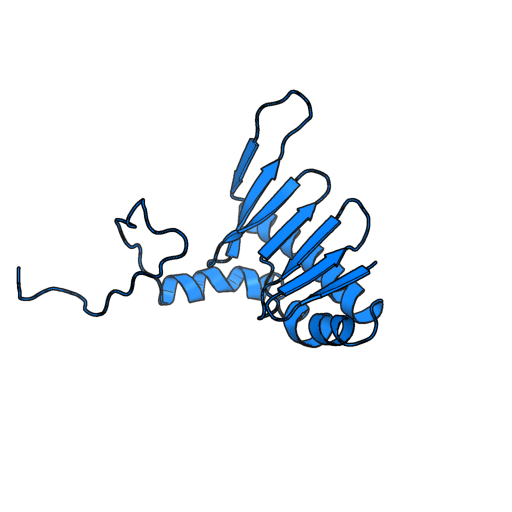 . ALA A 1 120 ? 9.220 0.004 -24.754 1.00 61.00 120 ALA A N 1
ATOM 984 C CA . ALA A 1 120 ? 10.242 1.045 -24.856 1.00 61.00 120 ALA A CA 1
ATOM 985 C C . ALA A 1 120 ? 9.687 2.480 -24.853 1.00 61.00 120 ALA A C 1
ATOM 987 O O . ALA A 1 120 ? 10.401 3.399 -24.459 1.00 61.00 120 ALA A O 1
ATOM 988 N N . ILE A 1 121 ? 8.443 2.694 -25.297 1.00 65.12 121 ILE A N 1
ATOM 989 C CA . ILE A 1 121 ? 7.863 4.034 -25.440 1.00 65.12 121 ILE A CA 1
ATOM 990 C C . ILE A 1 121 ? 6.373 3.978 -25.100 1.00 65.12 121 ILE A C 1
ATOM 992 O O . ILE A 1 121 ? 5.594 3.318 -25.784 1.00 65.12 121 ILE A O 1
ATOM 996 N N . LEU A 1 122 ? 5.982 4.686 -24.042 1.00 65.31 122 LEU A N 1
ATOM 997 C CA . LEU A 1 122 ? 4.582 5.002 -23.770 1.00 65.31 122 LEU A CA 1
ATOM 998 C C . LEU A 1 122 ? 4.238 6.335 -24.454 1.00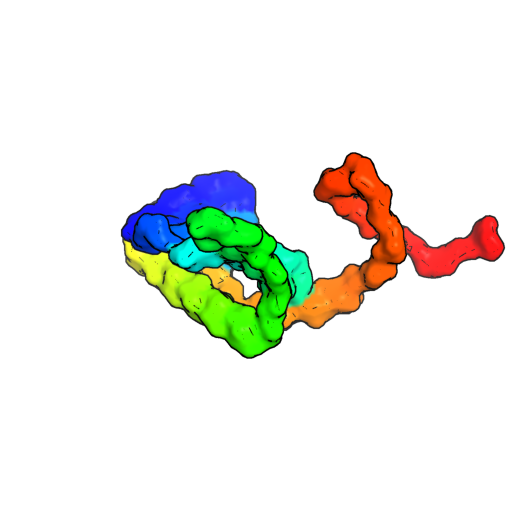 65.31 122 LEU A C 1
ATOM 1000 O O . LEU A 1 122 ? 5.054 7.260 -24.378 1.00 65.31 122 LEU A O 1
ATOM 1004 N N . PRO A 1 123 ? 3.060 6.469 -25.089 1.00 68.75 123 PRO A N 1
ATOM 1005 C CA . PRO A 1 123 ? 2.597 7.754 -25.601 1.00 68.75 123 PRO A CA 1
ATOM 1006 C C . PRO A 1 123 ? 2.533 8.779 -24.454 1.00 68.75 123 PRO A C 1
ATOM 1008 O O . PRO A 1 123 ? 1.893 8.505 -23.433 1.00 68.75 123 PRO A O 1
ATOM 1011 N N . PRO A 1 124 ? 3.210 9.935 -24.566 1.00 69.50 124 PRO A N 1
ATOM 1012 C CA . PRO A 1 124 ? 3.337 10.896 -23.467 1.00 69.50 124 PRO A CA 1
ATOM 1013 C C . PRO A 1 124 ? 2.011 11.572 -23.076 1.00 69.50 124 PRO A C 1
ATOM 1015 O O . PRO A 1 124 ? 1.929 12.190 -22.017 1.00 69.50 124 PRO A O 1
ATOM 1018 N N . ASP A 1 125 ? 0.985 11.463 -23.916 1.00 82.19 125 ASP A N 1
ATOM 1019 C CA . ASP A 1 125 ? -0.334 12.078 -23.785 1.00 82.19 125 ASP A CA 1
ATOM 1020 C C . ASP A 1 125 ? -1.410 11.138 -23.209 1.00 82.19 125 ASP A C 1
ATOM 1022 O O . ASP A 1 125 ? -2.508 11.591 -22.884 1.00 82.19 125 ASP A O 1
ATOM 1026 N N . GLN A 1 126 ? -1.109 9.848 -23.021 1.00 71.94 126 GLN A N 1
ATOM 1027 C CA . GLN A 1 126 ? -2.097 8.860 -22.579 1.00 71.94 126 GLN A CA 1
ATOM 1028 C C . GLN A 1 126 ? -1.854 8.372 -21.148 1.00 71.94 126 GLN A C 1
ATOM 1030 O O . GLN A 1 126 ? -1.280 7.310 -20.892 1.00 71.94 126 GLN A O 1
ATOM 1035 N N . TYR A 1 127 ? -2.346 9.145 -20.178 1.00 69.50 127 TYR A N 1
ATOM 1036 C CA . TYR A 1 127 ? -2.372 8.720 -18.779 1.00 69.50 127 TYR A CA 1
ATOM 1037 C C . TYR A 1 127 ? -3.317 7.525 -18.581 1.00 69.50 127 TYR A C 1
ATOM 1039 O O . TYR A 1 127 ? -4.432 7.514 -19.091 1.00 69.50 127 TYR A O 1
ATOM 1047 N N . PHE A 1 128 ? -2.878 6.537 -17.794 1.00 70.69 128 PHE A N 1
ATOM 1048 C CA . PHE A 1 128 ? -3.618 5.299 -17.496 1.00 70.69 128 PHE A CA 1
ATOM 1049 C C . PHE A 1 128 ? -3.931 4.390 -18.703 1.00 70.69 128 PHE A C 1
ATOM 1051 O O . PHE A 1 128 ? -4.787 3.514 -18.590 1.00 70.69 128 PHE A O 1
ATOM 1058 N N . ALA A 1 129 ? -3.227 4.533 -19.831 1.00 77.38 129 ALA A N 1
ATOM 1059 C CA . ALA A 1 129 ? -3.336 3.585 -20.939 1.00 77.38 129 ALA A CA 1
ATOM 1060 C C . ALA A 1 129 ? -2.644 2.243 -20.640 1.00 77.38 129 ALA A C 1
ATOM 1062 O O . ALA A 1 129 ? -1.629 2.182 -19.941 1.00 77.38 129 ALA A O 1
ATOM 1063 N N . ILE A 1 130 ? -3.185 1.167 -21.217 1.00 75.00 130 ILE A N 1
ATOM 1064 C CA . ILE A 1 130 ? -2.569 -0.164 -21.254 1.00 75.00 130 ILE A CA 1
ATOM 1065 C C . ILE A 1 130 ? -2.120 -0.413 -22.692 1.00 75.00 130 ILE A C 1
ATOM 1067 O O . ILE A 1 130 ? -2.937 -0.380 -23.610 1.00 75.00 130 ILE A O 1
ATOM 1071 N N . VAL A 1 131 ? -0.829 -0.680 -22.884 1.00 78.44 131 VAL A N 1
ATOM 1072 C CA . VAL A 1 131 ? -0.280 -1.072 -24.186 1.00 78.44 131 VAL A CA 1
ATOM 1073 C C . VAL A 1 131 ? -0.178 -2.591 -24.229 1.00 78.44 131 VAL A C 1
ATOM 1075 O O . VAL A 1 131 ? 0.457 -3.198 -23.368 1.00 78.44 131 VAL A O 1
ATOM 1078 N N . VAL A 1 132 ? -0.810 -3.201 -25.230 1.00 80.00 132 VAL A N 1
ATOM 1079 C CA . VAL A 1 132 ? -0.797 -4.651 -25.442 1.00 80.00 132 VAL A CA 1
ATOM 1080 C C . VAL A 1 132 ? 0.023 -4.956 -26.687 1.00 80.00 132 VAL A C 1
ATOM 1082 O O . VAL A 1 132 ? -0.314 -4.513 -27.784 1.00 80.00 132 VAL A O 1
ATOM 1085 N N . GLN A 1 133 ? 1.090 -5.737 -26.526 1.00 79.00 133 GLN A N 1
ATOM 1086 C CA . GLN A 1 133 ? 1.810 -6.315 -27.653 1.00 79.00 133 GLN A CA 1
ATOM 1087 C C . GLN A 1 133 ? 1.085 -7.592 -28.095 1.00 79.00 133 GLN A C 1
ATOM 1089 O O . GLN A 1 133 ? 1.223 -8.638 -27.469 1.00 79.00 133 GLN A O 1
ATOM 1094 N N . ALA A 1 134 ? 0.288 -7.497 -29.161 1.00 82.94 134 ALA A N 1
ATOM 1095 C CA . ALA A 1 134 ? -0.488 -8.631 -29.666 1.00 82.94 134 ALA A CA 1
ATOM 1096 C C . ALA A 1 134 ? 0.370 -9.687 -30.395 1.00 82.94 134 ALA A C 1
ATOM 1098 O O . ALA A 1 134 ? -0.017 -10.851 -30.443 1.00 82.94 134 ALA A O 1
ATOM 1099 N N . THR A 1 135 ? 1.523 -9.299 -30.955 1.00 80.50 135 THR A N 1
ATOM 1100 C CA . THR A 1 135 ? 2.433 -10.195 -31.692 1.00 80.50 135 THR A CA 1
ATOM 1101 C C . THR A 1 135 ? 3.903 -9.903 -31.373 1.00 80.50 135 THR A C 1
ATOM 1103 O O . THR A 1 135 ? 4.285 -8.763 -31.103 1.00 80.50 135 THR A O 1
ATOM 1106 N N . GLU A 1 136 ? 4.753 -10.932 -31.420 1.00 79.62 136 GLU A N 1
ATOM 1107 C CA . GLU A 1 136 ? 6.215 -10.801 -31.361 1.00 79.62 136 GLU A CA 1
ATOM 1108 C C . GLU A 1 136 ? 6.797 -10.938 -32.771 1.00 79.62 136 GLU A C 1
ATOM 1110 O O . GLU A 1 136 ? 6.507 -11.904 -33.473 1.00 79.62 136 GLU A O 1
ATOM 1115 N N . GLY A 1 137 ? 7.600 -9.958 -33.193 1.00 73.12 137 GLY A N 1
ATOM 1116 C CA . GLY A 1 137 ? 8.013 -9.834 -34.591 1.00 73.12 137 GLY A CA 1
ATOM 1117 C C . GLY A 1 137 ? 6.895 -9.278 -35.481 1.00 73.12 137 GLY A C 1
ATOM 1118 O O . GLY A 1 137 ? 5.704 -9.404 -35.194 1.00 73.12 137 GLY A O 1
ATOM 1119 N N . CYS A 1 138 ? 7.285 -8.607 -36.560 1.00 69.50 138 CYS A N 1
ATOM 1120 C CA . CYS A 1 138 ? 6.362 -8.107 -37.568 1.00 69.50 138 CYS A CA 1
ATOM 1121 C C . CYS A 1 138 ? 6.914 -8.495 -38.935 1.00 69.50 138 CYS A C 1
ATOM 1123 O O . CYS A 1 138 ? 7.999 -8.055 -39.291 1.00 69.50 138 CYS A O 1
ATOM 1125 N N . THR A 1 139 ? 6.176 -9.304 -39.694 1.00 69.62 139 THR A N 1
ATOM 1126 C CA . THR A 1 139 ? 6.527 -9.673 -41.079 1.00 69.62 139 THR A CA 1
ATOM 1127 C C . THR A 1 139 ? 6.336 -8.531 -42.077 1.00 69.62 139 THR A C 1
ATOM 1129 O O . THR A 1 139 ? 6.636 -8.700 -43.252 1.00 69.62 139 THR A O 1
ATOM 1132 N N . TRP A 1 140 ? 5.794 -7.394 -41.633 1.00 65.94 140 TRP A N 1
ATOM 1133 C CA . TRP A 1 140 ? 5.578 -6.201 -42.456 1.00 65.94 140 TRP A CA 1
ATOM 1134 C C . TRP A 1 140 ? 6.743 -5.200 -42.399 1.00 65.94 140 TRP A C 1
ATOM 1136 O O . TRP A 1 140 ? 6.624 -4.125 -42.981 1.00 65.94 140 TRP A O 1
ATOM 1146 N N . ASN A 1 141 ? 7.842 -5.556 -41.721 1.00 51.16 141 ASN A N 1
ATOM 1147 C CA . ASN A 1 141 ? 9.144 -4.900 -41.845 1.00 51.16 141 ASN A CA 1
ATOM 1148 C C . ASN A 1 141 ? 10.161 -5.885 -42.419 1.00 51.16 141 ASN A C 1
ATOM 1150 O O . ASN A 1 141 ? 10.310 -6.971 -41.813 1.00 51.16 141 ASN A O 1
#